Protein AF-A0A1Q8BK57-F1 (afdb_monomer_lite)

Structure (mmCIF, N/CA/C/O backbone):
data_AF-A0A1Q8BK57-F1
#
_entry.id   AF-A0A1Q8BK57-F1
#
loop_
_atom_site.group_PDB
_atom_site.id
_atom_site.type_symbol
_atom_site.label_atom_id
_atom_site.label_alt_id
_atom_site.label_comp_id
_atom_site.label_asym_id
_atom_site.label_entity_id
_atom_site.label_seq_id
_atom_site.pdbx_PDB_ins_code
_atom_site.Cartn_x
_atom_site.Cartn_y
_atom_site.Cartn_z
_atom_site.occupancy
_atom_site.B_iso_or_equiv
_atom_site.auth_seq_id
_atom_site.auth_comp_id
_atom_site.auth_asym_id
_atom_site.auth_atom_id
_atom_site.pdbx_PDB_model_num
ATOM 1 N N . MET A 1 1 ? -12.798 8.454 35.107 1.00 44.97 1 MET A N 1
ATOM 2 C CA . MET A 1 1 ? -12.851 8.457 33.625 1.00 44.97 1 MET A CA 1
ATOM 3 C C . MET A 1 1 ? -11.910 7.375 33.089 1.00 44.97 1 MET A C 1
ATOM 5 O O . MET A 1 1 ? -10.709 7.485 33.308 1.00 44.97 1 MET A O 1
ATOM 9 N N . ARG A 1 2 ? -12.406 6.284 32.478 1.00 56.41 2 ARG A N 1
ATOM 10 C CA . ARG A 1 2 ? -11.525 5.254 31.880 1.00 56.41 2 ARG A CA 1
ATOM 11 C C . ARG A 1 2 ? -11.025 5.755 30.524 1.00 56.41 2 ARG A C 1
ATOM 13 O O . ARG A 1 2 ? -11.827 5.989 29.630 1.00 56.41 2 ARG A O 1
ATOM 20 N N . ARG A 1 3 ? -9.709 5.918 30.370 1.00 55.19 3 ARG A N 1
ATOM 21 C CA . ARG A 1 3 ? -9.080 6.214 29.074 1.00 55.19 3 ARG A CA 1
ATOM 22 C C . ARG A 1 3 ? -9.001 4.914 28.269 1.00 55.19 3 ARG A C 1
ATOM 24 O O . ARG A 1 3 ? -8.360 3.963 28.714 1.00 55.19 3 ARG A O 1
ATOM 31 N N . ILE A 1 4 ? -9.655 4.859 27.115 1.00 62.81 4 ILE A N 1
ATOM 32 C CA . ILE A 1 4 ? -9.544 3.737 26.175 1.00 62.81 4 ILE A CA 1
ATOM 33 C C . ILE A 1 4 ? -8.446 4.109 25.180 1.00 62.81 4 ILE A C 1
ATOM 35 O O . ILE A 1 4 ? -8.514 5.159 24.547 1.00 62.81 4 ILE A O 1
ATOM 39 N N . SER A 1 5 ? -7.391 3.299 25.094 1.00 66.50 5 SER A N 1
ATOM 40 C CA . SER A 1 5 ? -6.301 3.534 24.147 1.00 66.50 5 SER A CA 1
ATOM 41 C C . SER A 1 5 ? -6.638 2.950 22.776 1.00 66.50 5 SER A C 1
ATOM 43 O O . SER A 1 5 ? -7.246 1.884 22.675 1.00 66.50 5 SER A O 1
ATOM 45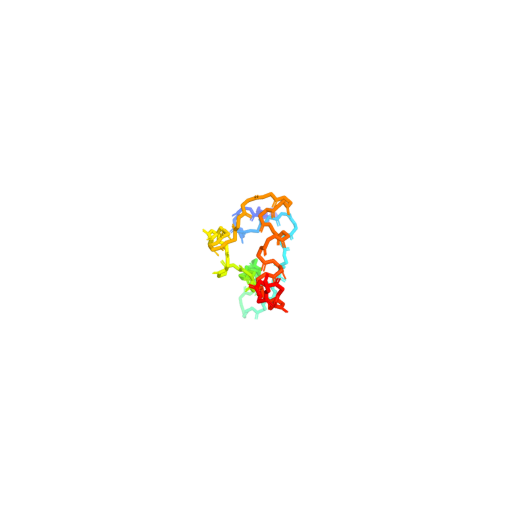 N N . SER A 1 6 ? -6.184 3.619 21.717 1.00 62.16 6 SER A N 1
ATOM 46 C CA . SER A 1 6 ? -6.308 3.175 20.321 1.00 62.16 6 SER A CA 1
ATOM 47 C C . SER A 1 6 ? -5.799 1.744 20.099 1.00 62.16 6 SER A C 1
ATOM 49 O O . SER A 1 6 ? -6.425 0.968 19.381 1.00 62.16 6 SER A O 1
ATOM 51 N N . GLY A 1 7 ? -4.735 1.346 20.806 1.00 65.00 7 GLY A N 1
ATOM 52 C CA . GLY A 1 7 ? -4.215 -0.024 20.778 1.00 65.00 7 GLY A CA 1
ATOM 53 C C . GLY A 1 7 ? -5.205 -1.089 21.267 1.00 65.00 7 GLY A C 1
ATOM 54 O O . GLY A 1 7 ? -5.244 -2.173 20.696 1.00 65.00 7 GLY A O 1
ATOM 55 N N . ARG A 1 8 ? -6.055 -0.788 22.263 1.00 72.06 8 ARG A N 1
ATOM 56 C CA . ARG A 1 8 ? -7.094 -1.728 22.739 1.00 72.06 8 ARG A CA 1
ATOM 57 C C . ARG A 1 8 ? -8.258 -1.875 21.762 1.00 72.06 8 ARG A C 1
ATOM 59 O O . ARG A 1 8 ? -8.978 -2.861 21.834 1.00 72.06 8 ARG A O 1
ATOM 66 N N . LEU A 1 9 ? -8.432 -0.902 20.873 1.00 75.44 9 LEU A N 1
ATOM 67 C CA . LEU A 1 9 ? -9.465 -0.897 19.839 1.00 75.44 9 LEU A CA 1
ATOM 68 C C . LEU A 1 9 ? -8.951 -1.439 18.493 1.00 75.44 9 LEU A C 1
ATOM 70 O O . LEU A 1 9 ? -9.723 -1.555 17.549 1.00 75.44 9 LEU A O 1
ATOM 74 N N . GLY A 1 10 ? -7.655 -1.756 18.375 1.00 76.38 10 GLY A N 1
ATOM 75 C CA . GLY A 1 10 ? -7.059 -2.211 17.114 1.00 76.38 10 GLY A CA 1
ATOM 76 C C . GLY A 1 10 ? -7.031 -1.143 16.010 1.00 76.38 10 GLY A C 1
ATOM 77 O O . GLY A 1 10 ? -6.899 -1.480 14.831 1.00 76.38 10 GLY A O 1
ATOM 78 N N . VAL A 1 11 ? -7.148 0.136 16.382 1.00 80.44 11 VAL A N 1
ATOM 79 C CA . VAL A 1 11 ? -7.185 1.276 15.454 1.00 80.44 11 VAL A CA 1
ATOM 80 C C . VAL A 1 11 ? -5.851 2.022 15.461 1.00 80.44 11 VAL A C 1
ATOM 82 O O . VAL A 1 11 ? -5.187 2.143 16.494 1.00 80.44 11 VAL A O 1
ATOM 85 N N . ARG A 1 12 ? -5.449 2.552 14.307 1.00 79.31 12 ARG A N 1
ATOM 86 C CA . ARG A 1 12 ? -4.296 3.449 14.146 1.00 79.31 12 ARG A CA 1
ATOM 87 C C . ARG A 1 12 ? -4.747 4.786 13.563 1.00 79.31 12 ARG A C 1
ATOM 89 O O . ARG A 1 12 ? -5.798 4.878 12.936 1.00 79.31 12 ARG A O 1
ATOM 96 N N . ALA A 1 13 ? -3.947 5.830 13.774 1.00 77.75 13 ALA A N 1
ATOM 97 C CA . ALA A 1 13 ? -4.191 7.119 13.133 1.00 77.75 13 ALA A CA 1
ATOM 98 C C . ALA A 1 13 ? -4.232 6.939 11.604 1.00 77.75 13 ALA A C 1
ATOM 100 O O . ALA A 1 13 ? -3.347 6.298 11.039 1.00 77.75 13 ALA A O 1
ATOM 101 N N . GLY A 1 14 ? -5.272 7.473 10.959 1.00 79.56 14 GLY A N 1
ATOM 102 C CA . GLY A 1 14 ? -5.514 7.313 9.521 1.00 79.56 14 GLY A CA 1
ATOM 103 C C . GLY A 1 14 ? -6.391 6.117 9.130 1.00 79.56 14 GLY A C 1
ATOM 104 O O . GLY A 1 14 ? -6.766 6.015 7.963 1.00 79.56 14 GLY A O 1
ATOM 105 N N . ASP A 1 15 ? -6.766 5.237 10.067 1.00 82.12 15 ASP A N 1
ATOM 106 C CA . ASP A 1 15 ? -7.748 4.188 9.782 1.00 82.12 15 ASP A CA 1
ATOM 107 C C . ASP A 1 15 ? -9.138 4.803 9.540 1.00 82.12 15 ASP A C 1
ATOM 109 O O . ASP A 1 15 ? -9.596 5.683 10.273 1.00 82.12 15 ASP A O 1
ATOM 113 N N . ARG A 1 16 ? -9.847 4.289 8.530 1.00 80.62 16 ARG A N 1
ATOM 114 C CA . ARG A 1 16 ? -11.287 4.524 8.386 1.00 80.62 16 ARG A CA 1
ATOM 115 C C . ARG A 1 16 ? -12.016 3.669 9.420 1.00 80.62 16 ARG A C 1
ATOM 117 O O . ARG A 1 16 ? -11.747 2.474 9.511 1.00 80.62 16 ARG A O 1
ATOM 124 N N . LEU A 1 17 ? -12.924 4.270 10.182 1.00 86.69 17 LEU A N 1
ATOM 125 C CA . LEU A 1 17 ? -13.648 3.597 11.262 1.00 86.69 17 LEU A CA 1
ATOM 126 C C . LEU A 1 17 ? -15.097 3.317 10.870 1.00 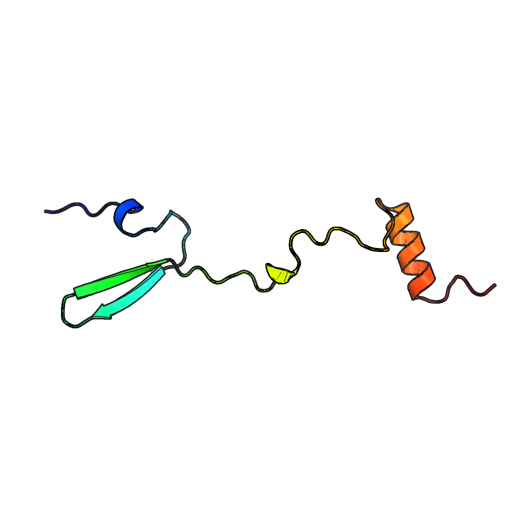86.69 17 LEU A C 1
ATOM 128 O O . LEU A 1 17 ? -15.710 4.103 10.147 1.00 86.69 17 LEU A O 1
ATOM 132 N N . GLU A 1 18 ? -15.621 2.206 11.371 1.00 83.75 18 GLU A N 1
ATOM 133 C CA . GLU A 1 18 ? -17.040 1.871 11.354 1.00 83.75 18 GLU A CA 1
ATOM 134 C C . GLU A 1 18 ? -17.566 1.858 12.789 1.00 83.75 18 GLU A C 1
ATOM 136 O O . GLU A 1 18 ? -16.878 1.442 13.730 1.00 83.75 18 GLU A O 1
ATOM 141 N N . PHE A 1 19 ? -18.770 2.397 12.929 1.00 84.56 19 PHE A N 1
ATOM 142 C CA . PHE A 1 19 ? -19.418 2.757 14.176 1.00 84.56 19 PHE A CA 1
ATOM 143 C C . PHE A 1 19 ? -20.756 2.030 14.217 1.00 84.56 19 PHE A C 1
ATOM 145 O O . PHE A 1 19 ? -21.643 2.343 13.428 1.00 84.56 19 PHE A O 1
ATOM 152 N N . GLU A 1 20 ? -20.883 1.060 15.115 1.00 84.50 20 GLU A N 1
ATOM 153 C CA . GLU A 1 20 ? -22.096 0.261 15.273 1.00 84.50 20 GLU A CA 1
ATOM 154 C C . GLU A 1 20 ? -22.608 0.412 16.706 1.00 84.50 20 GLU A C 1
ATOM 156 O O . GLU A 1 20 ? -21.857 0.236 17.669 1.00 84.50 20 GLU A O 1
ATOM 161 N N . GLU A 1 21 ? -23.877 0.781 16.848 1.00 83.19 21 GLU A N 1
ATOM 162 C CA . GLU A 1 21 ? -24.550 0.831 18.141 1.00 83.19 21 GLU A CA 1
ATOM 163 C C . GLU A 1 21 ? -25.075 -0.572 18.456 1.00 83.19 21 GLU A C 1
ATOM 165 O O . GLU A 1 21 ? -25.985 -1.068 17.793 1.00 83.19 21 GLU A O 1
ATOM 170 N N . ASP A 1 22 ? -24.477 -1.233 19.447 1.00 76.62 22 ASP A N 1
ATOM 171 C CA . ASP A 1 22 ? -25.058 -2.436 20.035 1.00 76.62 22 ASP A CA 1
ATOM 172 C C . ASP A 1 22 ? -25.807 -2.041 21.317 1.00 76.62 22 ASP A C 1
ATOM 174 O O . ASP A 1 22 ? -25.490 -1.040 21.958 1.00 76.62 22 ASP A O 1
ATOM 178 N N . GLY A 1 23 ? -26.834 -2.797 21.713 1.00 74.69 23 GLY A N 1
ATOM 179 C CA . GLY A 1 23 ? -27.663 -2.465 22.884 1.00 74.69 23 GLY A CA 1
ATOM 180 C C . GLY A 1 23 ? -26.915 -2.382 24.230 1.00 74.69 23 GLY A C 1
ATOM 181 O O . GLY A 1 23 ? -27.544 -2.150 25.259 1.00 74.69 23 GLY A O 1
ATOM 182 N N . LYS A 1 24 ? -25.592 -2.599 24.260 1.00 78.00 24 LYS A N 1
ATOM 183 C CA . LYS A 1 24 ? -24.695 -2.448 25.416 1.00 78.00 24 LYS A CA 1
ATOM 184 C C . LYS A 1 24 ? -23.671 -1.316 25.233 1.00 78.00 24 LYS A C 1
ATOM 186 O O . LYS A 1 24 ? -22.880 -1.080 26.149 1.00 78.00 24 LYS A O 1
ATOM 191 N N . GLY A 1 25 ? -23.680 -0.609 24.101 1.00 80.06 25 GLY A N 1
ATOM 192 C CA . GLY A 1 25 ? -22.874 0.582 23.847 1.00 80.06 25 GLY A CA 1
ATOM 193 C C . GLY A 1 25 ? -22.355 0.703 22.411 1.00 80.06 25 GLY A C 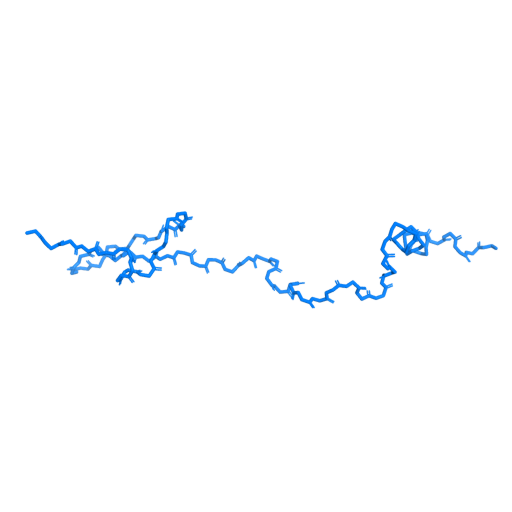1
ATOM 194 O O . GLY A 1 25 ? -22.824 0.057 21.481 1.00 80.06 25 GLY A O 1
ATOM 195 N N . MET A 1 26 ? -21.341 1.551 22.231 1.00 81.88 26 MET A N 1
ATOM 196 C CA . MET A 1 26 ? -20.761 1.827 20.916 1.00 81.88 26 MET A CA 1
ATOM 197 C C . MET A 1 26 ? -19.607 0.874 20.593 1.00 81.88 26 MET A C 1
ATOM 199 O O . MET A 1 26 ? -18.588 0.866 21.292 1.00 81.88 26 MET A O 1
ATOM 203 N N . ARG A 1 27 ? -19.721 0.123 19.497 1.00 81.50 27 ARG A N 1
ATOM 204 C CA . ARG A 1 27 ? -18.629 -0.676 18.939 1.00 81.50 27 ARG A CA 1
ATOM 205 C C . ARG A 1 27 ? -17.910 0.121 17.856 1.00 81.50 27 ARG A C 1
ATOM 207 O O . ARG A 1 27 ? -18.519 0.608 16.908 1.00 81.50 27 ARG A O 1
ATOM 214 N N . VAL A 1 28 ? -16.591 0.238 18.000 1.00 82.12 28 VAL A N 1
ATOM 215 C CA . VAL A 1 28 ? -15.716 0.920 17.037 1.00 82.12 28 VAL A CA 1
ATOM 216 C C . VAL A 1 28 ? -14.766 -0.103 16.436 1.00 82.12 28 VAL A C 1
ATOM 218 O O . VAL A 1 28 ? -14.018 -0.748 17.172 1.00 82.12 28 VAL A O 1
ATOM 221 N N . THR A 1 29 ? -14.776 -0.249 15.111 1.00 79.06 29 THR A N 1
ATOM 222 C CA . THR A 1 29 ? -13.872 -1.161 14.394 1.00 79.06 29 THR A CA 1
ATOM 223 C C . THR A 1 29 ? -13.133 -0.449 13.263 1.00 79.06 29 THR A C 1
ATOM 225 O O . THR A 1 29 ? -13.652 0.470 12.630 1.00 79.06 29 THR A O 1
ATOM 228 N N . ALA A 1 30 ? -11.881 -0.848 13.015 1.00 81.12 30 ALA A N 1
ATOM 229 C CA . ALA A 1 30 ? -11.129 -0.372 11.858 1.00 81.12 30 ALA A CA 1
ATOM 230 C C . ALA A 1 30 ? -11.620 -1.080 10.589 1.00 81.12 30 ALA A C 1
ATOM 232 O O . ALA A 1 30 ? -11.540 -2.306 10.480 1.00 81.12 30 ALA A O 1
ATOM 233 N N . VAL A 1 31 ? -12.043 -0.310 9.589 1.00 79.06 31 VAL A N 1
ATOM 234 C CA . VAL A 1 31 ? -12.447 -0.826 8.280 1.00 79.06 31 VAL A CA 1
ATOM 235 C C . VAL A 1 31 ? -11.201 -1.229 7.501 1.00 79.06 31 VAL A C 1
ATOM 237 O O . VAL A 1 31 ? -10.588 -0.441 6.778 1.00 79.06 31 VAL A O 1
ATOM 240 N N . ARG A 1 32 ? -10.821 -2.499 7.618 1.00 69.69 32 ARG A N 1
ATOM 241 C CA . ARG A 1 32 ? -9.744 -3.107 6.830 1.00 69.69 32 ARG A CA 1
ATOM 242 C C . ARG A 1 32 ? -10.300 -3.568 5.480 1.00 69.69 32 ARG A C 1
ATOM 244 O O . ARG A 1 32 ? -10.358 -4.764 5.202 1.00 69.69 32 ARG A O 1
ATOM 251 N N . LYS A 1 33 ? -10.727 -2.636 4.616 1.00 69.62 33 LYS A N 1
ATOM 252 C CA . LYS A 1 33 ? -11.022 -2.998 3.218 1.00 69.62 33 LYS A CA 1
ATOM 253 C C . LYS A 1 33 ? -9.722 -3.481 2.577 1.00 69.62 33 LYS A C 1
ATOM 255 O O . LYS A 1 33 ? -8.779 -2.706 2.429 1.00 69.62 33 LYS A O 1
ATOM 260 N N . LYS A 1 34 ? -9.657 -4.767 2.208 1.00 69.25 34 LYS A N 1
ATOM 261 C CA . LYS A 1 34 ? -8.577 -5.264 1.348 1.00 69.25 34 LYS A CA 1
ATOM 262 C C . LYS A 1 34 ? -8.577 -4.411 0.081 1.00 69.25 34 LYS A C 1
ATOM 264 O O . LYS A 1 34 ? -9.630 -4.217 -0.525 1.00 69.25 34 LYS A O 1
ATOM 269 N N . SER A 1 35 ? -7.410 -3.885 -0.293 1.00 76.62 35 SER A N 1
ATOM 270 C CA . SER A 1 35 ? -7.260 -3.167 -1.560 1.00 76.62 35 SER A CA 1
ATOM 271 C C . SER A 1 35 ? -7.801 -4.048 -2.694 1.00 76.62 35 SER A C 1
ATOM 273 O O . SER A 1 35 ? -7.475 -5.239 -2.719 1.00 76.62 35 SER A O 1
ATOM 275 N N . PRO A 1 36 ? -8.582 -3.511 -3.650 1.00 79.44 36 PRO A N 1
ATOM 276 C CA . PRO A 1 36 ? -9.007 -4.281 -4.822 1.00 79.44 36 PRO A CA 1
ATOM 277 C C . PRO A 1 36 ? -7.805 -4.804 -5.626 1.00 79.44 36 PRO A C 1
ATOM 279 O O . PRO A 1 36 ? -7.916 -5.801 -6.339 1.00 79.44 36 PRO A O 1
ATOM 282 N N . PHE A 1 37 ? -6.635 -4.178 -5.450 1.00 82.00 37 PHE A N 1
ATOM 283 C CA . PHE A 1 37 ? -5.372 -4.589 -6.050 1.00 82.00 37 PHE A CA 1
ATOM 284 C C . PHE A 1 37 ? -4.543 -5.548 -5.188 1.00 82.00 37 PHE A C 1
ATOM 286 O O . PHE A 1 37 ? -3.489 -5.995 -5.631 1.00 82.00 37 PHE A O 1
ATOM 293 N N . ALA A 1 38 ? -4.996 -5.906 -3.981 1.00 85.19 38 ALA A N 1
ATOM 294 C CA . ALA A 1 38 ? -4.254 -6.798 -3.088 1.00 85.19 38 ALA A CA 1
ATOM 295 C C . ALA A 1 38 ? -3.952 -8.158 -3.740 1.00 85.19 38 ALA A C 1
ATOM 297 O O . ALA A 1 38 ? -2.895 -8.728 -3.496 1.00 85.19 38 ALA A O 1
ATOM 298 N N . LYS A 1 39 ? -4.844 -8.635 -4.620 1.00 84.12 39 LYS A N 1
ATOM 299 C CA . LYS A 1 39 ? -4.664 -9.872 -5.395 1.00 84.12 39 LYS A CA 1
ATOM 300 C C . LYS A 1 39 ? -3.548 -9.807 -6.447 1.00 84.12 39 LYS A C 1
ATOM 302 O O . LYS A 1 39 ? -3.128 -10.850 -6.925 1.00 84.12 39 LYS A O 1
ATOM 307 N N . TYR A 1 40 ? -3.085 -8.610 -6.809 1.00 81.62 40 TYR A N 1
ATOM 308 C CA . TYR A 1 40 ? -2.010 -8.410 -7.786 1.00 81.62 40 TYR A CA 1
ATOM 309 C C . TYR A 1 40 ? -0.651 -8.111 -7.135 1.00 81.62 40 TYR A C 1
ATOM 311 O O . TYR A 1 40 ? 0.360 -8.018 -7.831 1.00 81.62 40 TYR A O 1
ATOM 319 N N . MET A 1 41 ? -0.600 -7.947 -5.808 1.00 82.00 41 MET A N 1
ATOM 320 C CA . MET A 1 41 ? 0.665 -7.723 -5.106 1.00 82.00 41 MET A CA 1
ATOM 321 C C . MET A 1 41 ? 1.549 -8.973 -5.175 1.00 82.00 41 MET A C 1
ATOM 323 O O . MET A 1 41 ? 1.075 -10.087 -4.977 1.00 82.00 41 MET A O 1
ATOM 327 N N . GLY A 1 42 ? 2.845 -8.784 -5.436 1.00 84.62 42 GLY A N 1
ATOM 328 C CA . GLY A 1 42 ? 3.838 -9.866 -5.459 1.00 84.62 42 GLY A CA 1
ATOM 329 C C . GLY A 1 42 ? 3.966 -10.631 -6.783 1.00 84.62 42 GLY A C 1
ATOM 330 O O . GLY A 1 42 ? 4.884 -11.431 -6.911 1.00 84.62 42 GLY A O 1
ATOM 331 N N . ILE A 1 43 ? 3.121 -10.358 -7.786 1.00 84.56 43 ILE A N 1
ATOM 332 C CA . ILE A 1 43 ? 3.177 -11.034 -9.100 1.00 84.56 43 ILE A CA 1
ATOM 333 C C . ILE A 1 43 ? 4.427 -10.628 -9.911 1.00 84.56 43 ILE A C 1
ATOM 335 O O . ILE A 1 43 ? 4.906 -11.384 -10.754 1.00 84.56 43 ILE A O 1
ATOM 339 N N . GLY A 1 44 ? 5.004 -9.452 -9.638 1.00 82.81 44 GLY A N 1
ATOM 340 C CA . GLY A 1 44 ? 6.156 -8.942 -10.381 1.00 82.81 44 GLY A CA 1
ATOM 341 C C . GLY A 1 44 ? 5.773 -8.511 -11.800 1.00 82.81 44 GLY A C 1
ATOM 342 O O . GLY A 1 44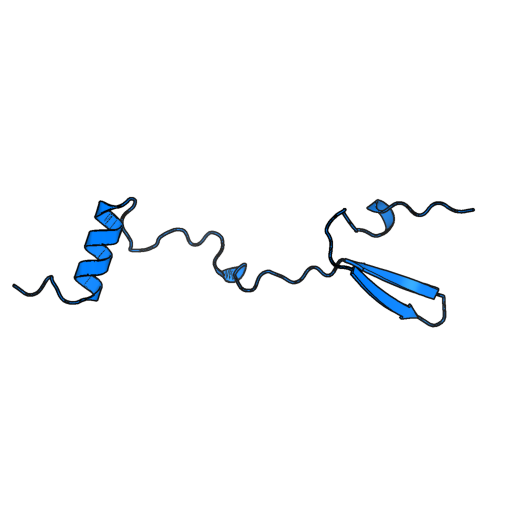 ? 4.717 -7.921 -12.000 1.00 82.81 44 GLY A O 1
ATOM 343 N N . ASN A 1 45 ? 6.647 -8.776 -12.775 1.00 84.69 45 ASN A N 1
ATOM 344 C CA . ASN A 1 45 ? 6.466 -8.380 -14.177 1.00 84.69 45 ASN A CA 1
ATOM 345 C C . ASN A 1 45 ? 6.608 -9.599 -15.119 1.00 84.69 45 ASN A C 1
ATOM 347 O O . ASN A 1 45 ? 7.598 -9.693 -15.849 1.00 84.69 45 ASN A O 1
ATOM 351 N N . PRO A 1 46 ? 5.702 -10.593 -15.040 1.00 81.75 46 PRO A N 1
ATOM 352 C CA . PRO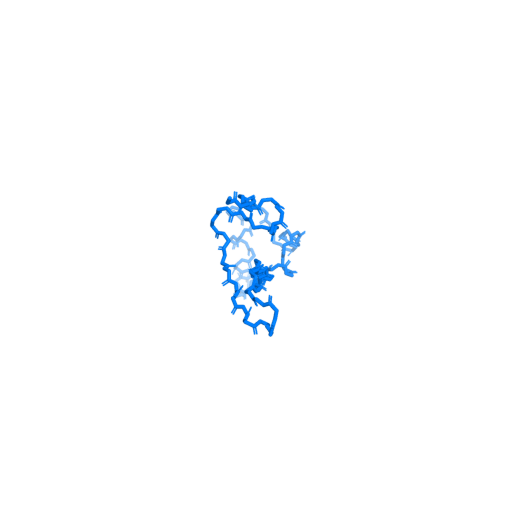 A 1 46 ? 5.836 -11.852 -15.769 1.00 81.75 46 PRO A CA 1
ATOM 353 C C . PRO A 1 46 ? 5.711 -11.623 -17.279 1.00 81.75 46 PRO A C 1
ATOM 355 O O . PRO A 1 46 ? 4.754 -11.011 -17.741 1.00 81.75 46 PRO A O 1
ATOM 358 N N . GLY A 1 47 ? 6.691 -12.100 -18.049 1.00 81.88 47 GLY A N 1
ATOM 359 C CA . GLY A 1 47 ? 6.693 -11.978 -19.513 1.00 81.88 47 GLY A CA 1
ATOM 360 C C . GLY A 1 47 ? 7.028 -10.585 -20.058 1.00 81.88 47 GLY A C 1
ATOM 361 O O . GLY A 1 47 ? 7.085 -10.414 -21.270 1.00 81.88 47 GLY A O 1
ATOM 362 N N . ILE A 1 48 ? 7.300 -9.596 -19.199 1.00 90.19 48 ILE A N 1
ATOM 363 C CA . ILE A 1 48 ? 7.648 -8.234 -19.617 1.00 90.19 48 ILE A CA 1
ATOM 364 C C . ILE A 1 48 ? 9.085 -7.935 -19.174 1.00 90.19 48 ILE A C 1
ATOM 366 O O . ILE A 1 48 ? 9.440 -8.024 -17.994 1.00 90.19 48 ILE A O 1
ATOM 370 N N . GLY A 1 49 ? 9.936 -7.544 -20.124 1.00 88.44 49 GLY A N 1
ATOM 371 C CA . GLY A 1 49 ? 11.321 -7.175 -19.833 1.00 88.44 49 GLY A CA 1
ATOM 372 C C . GLY A 1 49 ? 11.420 -5.995 -18.855 1.00 88.44 49 GLY A C 1
ATOM 373 O O . GLY A 1 49 ? 10.612 -5.066 -18.892 1.00 88.44 49 GLY A O 1
ATOM 374 N N . LYS A 1 50 ? 12.433 -6.004 -17.980 1.00 87.31 50 LYS A N 1
ATOM 375 C CA . LYS A 1 50 ? 12.677 -4.902 -17.033 1.00 87.31 50 LYS A CA 1
ATOM 376 C C . LYS A 1 50 ? 13.147 -3.632 -17.758 1.00 87.31 50 LYS A C 1
ATOM 378 O O . LYS A 1 50 ? 13.879 -3.690 -18.746 1.00 87.31 50 LYS A O 1
ATOM 383 N N . GLY A 1 51 ? 12.785 -2.475 -17.203 1.00 89.38 51 GLY A N 1
ATOM 384 C CA . GLY A 1 51 ? 13.233 -1.164 -17.677 1.00 89.38 51 GLY A CA 1
ATOM 385 C C . GLY A 1 51 ? 12.589 -0.713 -18.993 1.00 89.38 51 GLY A C 1
ATOM 386 O O . GLY A 1 51 ? 11.819 -1.431 -19.628 1.00 89.38 51 GLY A O 1
ATOM 387 N N . ARG A 1 52 ? 12.918 0.514 -19.419 1.00 92.75 52 ARG A N 1
ATOM 388 C CA . ARG A 1 52 ? 12.270 1.184 -20.561 1.00 92.75 52 ARG A CA 1
ATOM 389 C C . ARG A 1 52 ? 12.310 0.359 -21.850 1.00 92.75 52 ARG A C 1
ATOM 391 O O . ARG A 1 52 ? 11.294 0.256 -22.527 1.00 92.75 52 ARG A O 1
ATOM 398 N N . LYS A 1 53 ? 13.466 -0.224 -22.188 1.00 93.06 53 LYS A N 1
ATOM 399 C CA . LYS A 1 53 ? 13.634 -1.002 -23.427 1.00 93.06 53 LYS A CA 1
ATOM 400 C C . LYS A 1 53 ? 12.769 -2.266 -23.434 1.00 93.06 53 LYS A C 1
ATOM 402 O O . LYS A 1 53 ? 12.148 -2.554 -24.450 1.00 93.06 53 LYS A O 1
ATOM 407 N N . GLY A 1 54 ? 12.690 -2.977 -22.305 1.00 92.06 54 GLY A N 1
ATOM 408 C CA . GLY A 1 54 ? 11.862 -4.177 -22.169 1.00 92.06 54 GLY A CA 1
ATOM 409 C C . GLY A 1 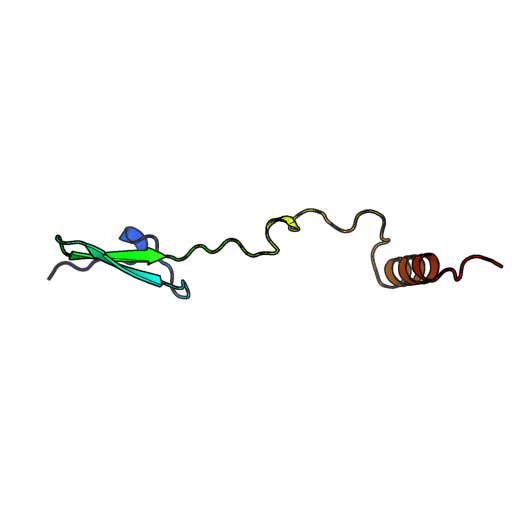54 ? 10.371 -3.874 -22.306 1.00 92.06 54 GLY A C 1
ATOM 410 O O . GLY A 1 54 ? 9.675 -4.555 -23.051 1.00 92.06 54 GLY A O 1
ATOM 411 N N . ILE A 1 55 ? 9.916 -2.784 -21.682 1.00 91.06 55 ILE A N 1
ATOM 412 C CA . ILE A 1 55 ? 8.530 -2.309 -21.801 1.00 91.06 55 ILE A CA 1
ATOM 413 C C . ILE A 1 55 ? 8.212 -1.892 -23.244 1.00 91.06 55 ILE A C 1
ATOM 415 O O . ILE A 1 55 ? 7.152 -2.232 -23.759 1.00 91.06 55 ILE A O 1
ATOM 419 N N . GLN A 1 56 ? 9.122 -1.178 -23.918 1.00 92.75 56 GLN A N 1
ATOM 420 C CA . GLN A 1 56 ? 8.922 -0.772 -25.313 1.00 92.75 56 GLN A CA 1
ATOM 421 C C . GLN A 1 56 ? 8.886 -1.961 -26.274 1.00 92.75 56 GLN A C 1
ATOM 423 O O . GLN A 1 56 ? 8.069 -1.958 -27.187 1.00 92.75 56 GLN A O 1
ATOM 428 N N . LYS A 1 57 ? 9.742 -2.973 -26.074 1.00 91.62 57 LYS A N 1
ATOM 429 C CA . LYS A 1 57 ? 9.714 -4.205 -26.869 1.00 91.62 57 LYS A CA 1
ATOM 430 C C . LYS A 1 57 ? 8.379 -4.936 -26.700 1.00 91.62 57 LYS A C 1
ATOM 432 O O . LYS A 1 57 ? 7.691 -5.132 -27.691 1.00 91.62 57 LYS A O 1
ATOM 437 N N . TRP A 1 58 ? 7.968 -5.193 -25.459 1.00 91.56 58 TRP A N 1
ATOM 438 C CA . TRP A 1 58 ? 6.683 -5.831 -25.157 1.00 91.56 58 TRP A CA 1
ATOM 439 C C . TRP A 1 58 ? 5.483 -5.064 -25.746 1.00 91.56 58 TRP A C 1
ATOM 441 O O . TRP A 1 58 ? 4.567 -5.649 -26.313 1.00 91.56 58 TRP A O 1
ATOM 451 N N . MET A 1 59 ? 5.511 -3.727 -25.686 1.00 90.38 59 MET A N 1
ATOM 452 C CA . MET A 1 59 ? 4.483 -2.875 -26.298 1.00 90.38 59 MET A CA 1
ATOM 453 C C . MET A 1 59 ? 4.444 -2.942 -27.829 1.00 90.38 59 MET A C 1
ATOM 455 O O . MET A 1 59 ? 3.390 -2.658 -28.393 1.00 90.38 59 MET A O 1
ATOM 459 N N . ARG A 1 60 ? 5.565 -3.232 -28.500 1.00 91.38 60 ARG A N 1
ATOM 460 C CA . ARG A 1 60 ? 5.617 -3.383 -29.963 1.00 91.38 60 ARG A CA 1
ATOM 461 C C . ARG A 1 60 ? 5.074 -4.739 -30.395 1.00 91.38 60 ARG A C 1
ATOM 463 O O . ARG A 1 60 ? 4.220 -4.768 -31.275 1.00 91.38 60 ARG A O 1
ATOM 470 N N . GLU A 1 61 ? 5.484 -5.802 -29.706 1.00 89.38 61 GLU A N 1
ATOM 471 C CA . GLU A 1 61 ? 4.977 -7.168 -29.902 1.00 89.38 61 GLU A CA 1
ATOM 472 C C . GLU A 1 61 ? 3.446 -7.209 -29.780 1.00 89.38 61 GLU A C 1
ATOM 474 O O . GLU A 1 61 ? 2.758 -7.683 -30.678 1.00 89.38 61 GLU A O 1
ATOM 479 N N . LEU A 1 62 ? 2.888 -6.602 -28.724 1.00 88.81 62 LEU A N 1
ATOM 480 C CA . LEU A 1 62 ? 1.435 -6.528 -28.522 1.00 88.81 62 LEU A CA 1
ATOM 481 C C . LEU A 1 62 ? 0.664 -5.799 -29.629 1.00 88.81 62 LEU A C 1
ATOM 483 O O . LEU A 1 62 ? -0.544 -5.986 -29.754 1.00 88.81 62 LEU A O 1
ATOM 487 N N . ARG A 1 63 ? 1.326 -4.919 -30.381 1.00 90.50 63 ARG A N 1
ATOM 488 C CA . ARG A 1 63 ? 0.708 -4.120 -31.446 1.00 90.50 63 ARG A CA 1
ATOM 489 C C . ARG A 1 63 ? 0.923 -4.725 -32.836 1.00 90.50 63 ARG A C 1
ATOM 491 O O . ARG A 1 63 ? 0.475 -4.118 -33.800 1.00 90.50 63 ARG A O 1
ATOM 498 N N . GLY A 1 64 ? 1.597 -5.874 -32.934 1.00 84.75 64 GLY A N 1
ATOM 499 C CA . GLY A 1 64 ? 1.870 -6.541 -34.209 1.00 84.75 64 GLY A CA 1
ATOM 500 C C . GLY A 1 64 ? 2.989 -5.896 -35.030 1.00 84.75 64 GLY A C 1
ATOM 501 O O . GLY A 1 64 ? 3.022 -6.070 -36.237 1.00 84.75 64 GLY A O 1
ATOM 502 N N . TYR A 1 65 ? 3.906 -5.148 -34.406 1.00 72.25 65 TYR A N 1
ATOM 503 C CA . TYR A 1 65 ? 5.027 -4.512 -35.121 1.00 72.25 65 TYR A CA 1
ATOM 504 C C . TYR A 1 65 ? 6.210 -5.454 -35.426 1.00 72.25 65 TYR A C 1
ATOM 506 O O . TYR A 1 65 ? 7.231 -4.969 -35.901 1.00 72.25 65 TYR A O 1
ATOM 514 N N . ASP A 1 66 ? 6.095 -6.756 -35.137 1.00 61.03 66 ASP A N 1
ATOM 515 C CA . ASP A 1 66 ? 7.149 -7.759 -35.386 1.00 61.03 66 ASP A CA 1
ATOM 516 C C . ASP A 1 66 ? 6.858 -8.661 -36.617 1.00 61.03 66 ASP A C 1
ATOM 518 O O . ASP A 1 66 ? 7.566 -9.641 -36.832 1.00 61.03 66 ASP A O 1
ATOM 522 N N . GLU A 1 67 ? 5.856 -8.336 -37.447 1.00 57.16 67 GLU A N 1
ATOM 523 C CA . GLU A 1 67 ? 5.685 -8.910 -38.798 1.00 57.16 67 GLU A CA 1
ATOM 524 C C . GLU A 1 67 ? 6.208 -7.930 -39.869 1.00 57.16 67 GLU A C 1
ATOM 526 O O . GLU A 1 67 ? 5.413 -7.256 -40.516 1.00 57.16 67 GLU A O 1
ATOM 531 N N . GLU A 1 68 ? 7.538 -7.822 -40.016 1.00 50.75 68 GLU A N 1
ATOM 532 C CA . GLU A 1 68 ? 8.269 -7.669 -41.301 1.00 50.75 68 GLU A CA 1
ATOM 533 C C . GLU A 1 68 ? 9.781 -7.900 -41.114 1.00 50.75 68 GLU A C 1
ATOM 535 O O . GLU A 1 68 ? 10.386 -7.268 -40.213 1.00 50.75 68 GLU A O 1
#

Radius of gyration: 24.01 Å; chains: 1; bounding box: 41×20×75 Å

pLDDT: mean 79.26, std 10.72, range [44.97, 93.06]

Foldseek 3Di:
DDDDDCVNLVHDPPFDWDWDQDPVGIRIHGPPDCDPCVVVPPVPDPPFDDDDVSNVVVVCVVVVVPPD

Secondary structure (DSSP, 8-state):
-PPPPGGGGT--TT--EEEEEETTEEEEEE-----TTGGGTT---TTS-SHHHHHHHHHHHTTTTT--

Sequence (68 aa):
MRRISSGRLGVRAGDRLEFEEDGKGMRVTAVRKKSPFAKYMGIGNPGIGKGRKGIQKWMRELRGYDEE